Protein AF-A0A1G7KF41-F1 (afdb_monomer_lite)

pLDDT: mean 82.93, std 16.17, range [39.19, 95.81]

Foldseek 3Di:
DPPPPVPPDPDPQPDNQDLLNLLVLLLVLLVVPFDAADAADVVGGDDDGSSNLRSLVLSCVLVVHDPVVSCVSCVVVDPDHDDDPVRSVVSCVPPNDPVVSVVSSVVSVVVSND

Sequence (114 aa):
MYIFLLMGKRGFVRREASPKEVLEHCLRLAREVAPPTPKGKRGRPWRYSHALYLAILLYRAFFHLTYRETEASLQDLMEGPFPSHQSLARYALKHLDPKLLEALLERLSRELEA

Radius of gyration: 14.61 Å; chains: 1; bounding box: 45×26×32 Å

Structure (mmCIF, N/CA/C/O backbone):
data_AF-A0A1G7KF41-F1
#
_entry.id   AF-A0A1G7KF41-F1
#
loop_
_atom_site.group_PDB
_atom_site.id
_atom_site.type_symbol
_atom_site.label_atom_id
_atom_site.label_alt_id
_atom_site.label_comp_id
_atom_site.label_asym_id
_atom_site.label_entity_id
_atom_site.label_seq_id
_atom_site.pdbx_PDB_ins_code
_atom_site.Cartn_x
_atom_site.Cartn_y
_atom_site.Cartn_z
_atom_site.occupancy
_atom_site.B_iso_or_equiv
_atom_site.auth_seq_id
_atom_site.auth_comp_id
_atom_site.auth_asym_id
_atom_site.auth_atom_id
_atom_site.pdbx_PDB_model_num
ATOM 1 N N . MET A 1 1 ? -11.501 12.037 -11.787 1.00 40.41 1 MET A N 1
ATOM 2 C CA . MET A 1 1 ? -12.645 12.621 -11.059 1.00 40.41 1 MET A CA 1
ATOM 3 C C . MET A 1 1 ? -13.804 11.626 -11.095 1.00 40.41 1 MET A C 1
ATOM 5 O O . MET A 1 1 ? -14.650 11.777 -11.951 1.00 40.41 1 MET A O 1
ATOM 9 N N . TYR A 1 2 ? -13.779 10.579 -10.255 1.00 40.69 2 TYR A N 1
ATOM 10 C CA . TYR A 1 2 ? -14.916 9.649 -10.037 1.00 40.69 2 TYR A CA 1
ATOM 11 C C . TYR A 1 2 ? -14.836 8.835 -8.724 1.00 40.69 2 TYR A C 1
ATOM 13 O O . TYR A 1 2 ? -15.778 8.132 -8.401 1.00 40.69 2 TYR A O 1
ATOM 21 N N . ILE A 1 3 ? -13.777 8.968 -7.915 1.00 45.28 3 ILE A N 1
ATOM 22 C CA . ILE A 1 3 ? -13.675 8.264 -6.616 1.00 45.28 3 ILE A CA 1
ATOM 23 C C . ILE A 1 3 ? -14.443 9.001 -5.495 1.00 45.28 3 ILE A C 1
ATOM 25 O O . ILE A 1 3 ? -14.785 8.426 -4.468 1.00 45.28 3 ILE A O 1
ATOM 29 N N . PHE A 1 4 ? -14.778 10.279 -5.700 1.00 41.19 4 PHE A N 1
ATOM 30 C CA . PHE A 1 4 ? -15.323 11.153 -4.654 1.00 41.19 4 PHE A CA 1
ATOM 31 C C . PHE A 1 4 ? -16.773 10.857 -4.228 1.00 41.19 4 PHE A C 1
ATOM 33 O O . PHE A 1 4 ? -17.170 11.312 -3.161 1.00 41.19 4 PHE A O 1
ATOM 40 N N . LEU A 1 5 ? -17.572 10.123 -5.015 1.00 40.31 5 LEU A N 1
ATOM 41 C CA . LEU A 1 5 ? -19.018 9.999 -4.755 1.00 40.31 5 LEU A CA 1
ATOM 42 C C . LEU A 1 5 ? -19.464 8.711 -4.042 1.00 40.31 5 L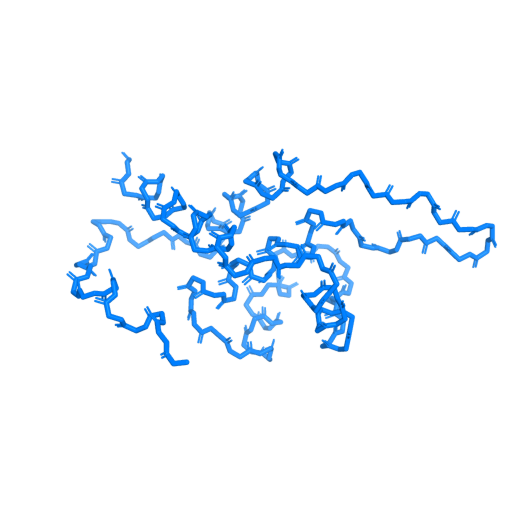EU A C 1
ATOM 44 O O . LEU A 1 5 ? -20.591 8.669 -3.560 1.00 40.31 5 LEU A O 1
ATOM 48 N N . LEU A 1 6 ? -18.605 7.692 -3.913 1.00 44.25 6 LEU A N 1
ATOM 49 C CA . LEU A 1 6 ? -18.939 6.450 -3.185 1.00 44.25 6 LEU A CA 1
ATOM 50 C C . LEU A 1 6 ? -18.483 6.442 -1.717 1.00 44.25 6 LEU A C 1
ATOM 52 O O . LEU A 1 6 ? -18.889 5.575 -0.943 1.00 44.25 6 LEU A O 1
ATOM 56 N N . MET A 1 7 ? -17.694 7.434 -1.301 1.00 47.38 7 MET A N 1
ATOM 57 C CA . MET A 1 7 ? -17.336 7.664 0.104 1.00 47.38 7 MET A CA 1
ATOM 58 C C . MET A 1 7 ? -18.189 8.780 0.722 1.00 47.38 7 MET A C 1
ATOM 60 O O . MET A 1 7 ? -17.717 9.601 1.505 1.00 47.38 7 MET A O 1
ATOM 64 N N . GLY A 1 8 ? -19.476 8.818 0.365 1.00 39.19 8 GLY A N 1
ATOM 65 C CA . GLY A 1 8 ? -20.459 9.641 1.055 1.00 39.19 8 GLY A CA 1
ATOM 66 C C . GLY A 1 8 ? -20.546 9.227 2.523 1.00 39.19 8 GLY A C 1
ATOM 67 O O . GLY A 1 8 ? -20.956 8.112 2.824 1.00 39.19 8 GLY A O 1
ATOM 68 N N . LYS A 1 9 ? -20.144 10.131 3.423 1.00 44.94 9 LYS A N 1
ATOM 69 C CA . LYS A 1 9 ? -20.401 10.083 4.873 1.00 44.94 9 LYS A CA 1
ATOM 70 C C . LYS A 1 9 ? -20.196 8.703 5.525 1.00 44.94 9 LYS A C 1
ATOM 72 O O . LYS A 1 9 ? -21.073 8.239 6.252 1.00 44.94 9 LYS A O 1
ATOM 77 N N . ARG A 1 10 ? -19.049 8.046 5.311 1.00 50.38 10 ARG A N 1
ATOM 78 C CA . ARG A 1 10 ? -18.676 6.919 6.181 1.00 50.38 10 ARG A CA 1
ATOM 79 C C . ARG A 1 10 ? -18.322 7.504 7.539 1.00 50.38 10 ARG A C 1
ATOM 81 O O . ARG A 1 10 ? -17.300 8.167 7.692 1.00 50.38 10 ARG A O 1
ATOM 88 N N . GLY A 1 11 ? -19.276 7.383 8.459 1.00 40.03 11 GLY A N 1
ATOM 89 C CA . GLY A 1 11 ? -19.122 7.787 9.843 1.00 40.03 11 GLY A CA 1
ATOM 90 C C . GLY A 1 11 ? -17.830 7.215 10.402 1.00 40.03 11 GLY A C 1
ATOM 91 O O . GLY A 1 11 ? -17.422 6.116 10.033 1.00 40.03 11 GLY A O 1
ATOM 92 N N . PHE A 1 12 ? -17.193 8.013 11.251 1.00 39.34 12 PHE A N 1
ATOM 93 C CA . PHE A 1 12 ? -16.077 7.626 12.096 1.00 39.34 12 PHE A CA 1
ATOM 94 C C . PHE A 1 12 ? -16.118 6.136 12.441 1.00 39.34 12 PHE A C 1
ATOM 96 O O . PHE A 1 12 ? -17.119 5.638 12.966 1.00 39.34 12 PHE A O 1
ATOM 103 N N . VAL A 1 13 ? -15.017 5.444 12.144 1.00 48.81 13 VAL A N 1
ATOM 104 C CA . VAL A 1 13 ? -14.735 4.110 12.668 1.00 48.81 13 VAL A CA 1
ATOM 105 C C . VAL A 1 13 ? -15.054 4.146 14.167 1.00 48.81 13 VAL A C 1
ATOM 107 O O . VAL A 1 13 ? -14.592 5.048 14.866 1.00 48.81 13 VAL A O 1
ATOM 110 N N . ARG A 1 14 ? -15.868 3.212 14.681 1.00 50.84 14 ARG A N 1
ATOM 111 C CA . ARG A 1 14 ? -16.238 3.165 16.118 1.00 50.84 14 ARG A CA 1
ATOM 112 C C . ARG A 1 14 ? -15.010 3.137 17.04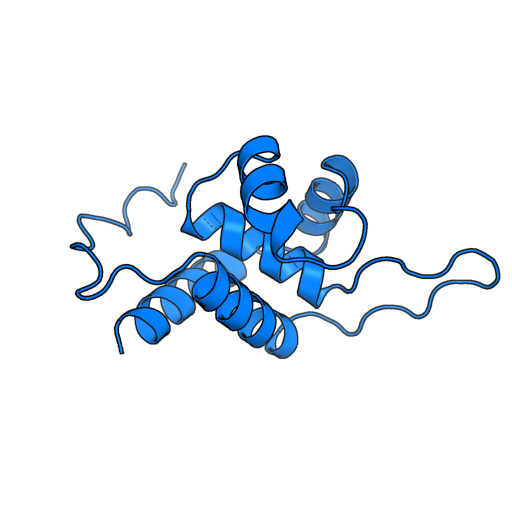8 1.00 50.84 14 ARG A C 1
ATOM 114 O O . ARG A 1 14 ? -15.134 3.462 18.226 1.00 50.84 14 ARG A O 1
ATOM 121 N N . ARG A 1 15 ? -13.847 2.769 16.501 1.00 54.38 15 ARG A N 1
ATOM 122 C CA . ARG A 1 15 ? -12.500 2.847 17.066 1.00 54.38 15 ARG A CA 1
ATOM 123 C C . ARG A 1 15 ? -11.564 3.359 15.968 1.00 54.38 15 ARG A C 1
ATOM 125 O O . ARG A 1 15 ? -11.475 2.716 14.934 1.00 54.38 15 ARG A O 1
ATOM 132 N N . GLU A 1 16 ? -10.884 4.488 16.149 1.00 65.75 16 GLU A N 1
ATOM 133 C CA . GLU A 1 16 ? -9.913 4.967 15.151 1.00 65.75 16 GLU A CA 1
ATOM 134 C C . GLU A 1 16 ? -8.798 3.921 14.979 1.00 65.75 16 GLU A C 1
ATOM 136 O O . GLU A 1 16 ? -8.024 3.675 15.904 1.00 65.75 16 GLU A O 1
ATOM 141 N N . ALA A 1 17 ? -8.759 3.254 13.820 1.00 76.81 17 ALA A N 1
ATOM 142 C CA . ALA A 1 17 ? -7.724 2.274 13.515 1.00 76.81 17 ALA A CA 1
ATOM 143 C C . ALA A 1 17 ? -6.364 2.976 13.466 1.00 76.81 17 ALA A C 1
ATOM 145 O O . ALA A 1 17 ? -6.197 3.989 12.779 1.00 76.81 17 ALA A O 1
ATOM 146 N N . SER A 1 18 ? -5.385 2.447 14.195 1.00 86.81 18 SER A N 1
ATOM 147 C CA . SER A 1 18 ? -4.058 3.049 14.232 1.00 86.81 18 SER A CA 1
ATOM 148 C C . SER A 1 18 ? -3.375 2.949 12.857 1.00 86.81 18 SER A C 1
ATOM 150 O O . SER A 1 18 ? -3.559 1.957 12.145 1.00 86.81 18 SER A O 1
ATOM 152 N N . PRO A 1 19 ? -2.521 3.921 12.480 1.00 89.00 19 PRO A N 1
ATOM 153 C CA . PRO A 1 19 ? -1.691 3.854 11.271 1.00 89.00 19 PRO A CA 1
ATOM 154 C C . PRO A 1 19 ? -0.983 2.506 11.076 1.00 89.00 19 PRO A C 1
ATOM 156 O O . PRO A 1 19 ? -0.912 1.976 9.968 1.00 89.00 19 PRO A O 1
ATOM 159 N N . LYS A 1 20 ? -0.504 1.918 12.176 1.00 90.88 20 LYS A N 1
ATOM 160 C CA . LYS A 1 20 ? 0.148 0.611 12.176 1.00 90.88 20 LYS A CA 1
ATOM 161 C C . LYS A 1 20 ? -0.813 -0.515 11.793 1.00 90.88 20 LYS A C 1
ATOM 163 O O . LYS A 1 20 ? -0.484 -1.294 10.904 1.00 90.88 20 LYS A O 1
ATOM 168 N N . GLU A 1 21 ? -1.990 -0.581 12.413 1.00 91.81 21 GLU A N 1
ATOM 169 C CA . GLU A 1 21 ? -3.010 -1.588 12.083 1.00 91.81 21 GLU A CA 1
ATOM 170 C C . GLU A 1 21 ? -3.420 -1.473 10.610 1.00 91.81 21 GLU A C 1
ATOM 172 O O . GLU A 1 21 ? -3.396 -2.460 9.874 1.00 91.81 21 GLU A O 1
ATOM 177 N N . VAL A 1 22 ? -3.694 -0.258 10.126 1.00 93.06 22 VAL A N 1
ATOM 178 C CA . VAL A 1 22 ? -4.059 -0.050 8.716 1.00 93.06 22 VAL A CA 1
ATOM 179 C C . VAL A 1 22 ? -2.940 -0.508 7.777 1.00 93.06 22 VAL A C 1
ATOM 181 O O . VAL A 1 22 ? -3.211 -1.165 6.771 1.00 93.06 22 VAL A O 1
ATOM 184 N N . LEU A 1 23 ? -1.676 -0.215 8.097 1.00 93.94 23 LEU A N 1
ATOM 185 C CA . LEU A 1 23 ? -0.536 -0.683 7.309 1.00 93.94 23 LEU A CA 1
ATOM 186 C C . LEU A 1 23 ? -0.441 -2.216 7.280 1.00 93.94 23 LEU A C 1
ATOM 188 O O . LEU A 1 23 ? -0.189 -2.788 6.217 1.00 93.94 23 LEU A O 1
ATOM 192 N N . GLU A 1 24 ? -0.654 -2.889 8.410 1.00 94.19 24 GLU A N 1
ATOM 193 C CA . GLU A 1 24 ? -0.635 -4.353 8.500 1.00 94.19 24 GLU A CA 1
ATOM 194 C C . GLU A 1 24 ? -1.733 -4.986 7.633 1.00 94.19 24 GLU A C 1
ATOM 196 O O . GLU A 1 24 ? -1.448 -5.900 6.848 1.00 94.19 24 GLU A O 1
ATOM 201 N N . HIS A 1 25 ? -2.958 -4.451 7.681 1.00 94.19 25 HIS A N 1
ATOM 202 C CA . HIS A 1 25 ? -4.046 -4.883 6.799 1.00 94.19 25 HIS A CA 1
ATOM 203 C C . HIS A 1 25 ? -3.720 -4.622 5.323 1.00 94.19 25 HIS A C 1
ATOM 205 O O . HIS A 1 25 ? -3.891 -5.514 4.488 1.00 94.19 25 HIS A O 1
ATOM 211 N N . CYS A 1 26 ? -3.175 -3.447 4.992 1.00 95.12 26 CYS A N 1
ATOM 212 C CA . CYS A 1 26 ? -2.729 -3.123 3.637 1.00 95.12 26 CYS A CA 1
ATOM 213 C C . CYS A 1 26 ? -1.676 -4.114 3.125 1.00 95.12 26 CYS A C 1
ATOM 215 O O . CYS A 1 26 ? -1.771 -4.584 1.992 1.00 95.12 26 CYS A O 1
ATOM 217 N N . LEU A 1 27 ? -0.682 -4.461 3.947 1.00 94.75 27 LEU A N 1
ATOM 218 C CA . LEU A 1 27 ? 0.352 -5.440 3.604 1.00 94.75 27 LEU A CA 1
ATOM 219 C C . LEU A 1 27 ? -0.235 -6.834 3.389 1.00 94.75 27 LEU A C 1
ATOM 221 O O . LEU A 1 27 ? 0.160 -7.519 2.444 1.00 94.75 27 LEU A O 1
ATOM 225 N N . ARG A 1 28 ? -1.170 -7.256 4.246 1.00 95.81 28 ARG A N 1
ATOM 226 C CA . ARG A 1 28 ? -1.851 -8.549 4.133 1.00 95.81 28 ARG A CA 1
ATOM 227 C C . ARG A 1 28 ? -2.643 -8.636 2.829 1.00 95.81 28 ARG A C 1
ATOM 229 O O . ARG A 1 28 ? -2.387 -9.537 2.035 1.00 95.81 28 ARG A O 1
ATOM 236 N N . LEU A 1 29 ? -3.509 -7.658 2.564 1.00 95.12 29 LEU A N 1
ATOM 237 C CA . LEU A 1 29 ? -4.300 -7.579 1.332 1.00 95.12 29 LEU A CA 1
ATOM 238 C C . LEU A 1 29 ? -3.410 -7.507 0.090 1.00 95.12 29 LEU A C 1
ATOM 240 O O . LEU A 1 29 ? -3.642 -8.211 -0.890 1.00 95.12 29 LEU A O 1
ATOM 244 N N . ALA A 1 30 ? -2.347 -6.705 0.135 1.00 94.56 30 ALA A N 1
ATOM 245 C CA . ALA A 1 30 ? -1.429 -6.581 -0.985 1.00 94.56 30 ALA A CA 1
ATOM 246 C C . ALA A 1 30 ? -0.688 -7.891 -1.287 1.00 94.56 30 ALA A C 1
ATOM 248 O O . ALA A 1 30 ? -0.436 -8.179 -2.451 1.00 94.56 30 ALA A O 1
ATOM 249 N N . ARG A 1 31 ? -0.350 -8.705 -0.278 1.00 93.75 31 ARG A N 1
ATOM 250 C CA . ARG A 1 31 ? 0.282 -10.021 -0.487 1.00 93.75 31 ARG A CA 1
ATOM 251 C C . ARG A 1 31 ? -0.641 -11.023 -1.181 1.00 93.75 31 ARG A C 1
ATOM 253 O O . ARG A 1 31 ? -0.131 -11.877 -1.894 1.00 93.75 31 ARG A O 1
ATOM 260 N N . GLU A 1 32 ? -1.955 -10.918 -0.988 1.00 93.69 32 GLU A N 1
ATOM 261 C CA . GLU A 1 32 ? -2.933 -11.804 -1.638 1.00 93.69 32 GLU A CA 1
ATOM 262 C C . GLU A 1 32 ? -3.026 -11.557 -3.149 1.00 93.69 32 GLU A C 1
ATOM 264 O O . GLU A 1 32 ? -3.233 -12.495 -3.914 1.00 93.69 32 GLU A O 1
ATOM 269 N N . VAL A 1 33 ? -2.878 -10.300 -3.577 1.00 91.38 33 VAL A N 1
ATOM 270 C CA . VAL A 1 33 ? -3.178 -9.887 -4.960 1.00 91.38 33 VAL A CA 1
ATOM 271 C C . VAL A 1 33 ? -1.952 -9.466 -5.766 1.00 91.38 33 VAL A C 1
ATOM 273 O O . VAL A 1 33 ? -2.000 -9.455 -6.996 1.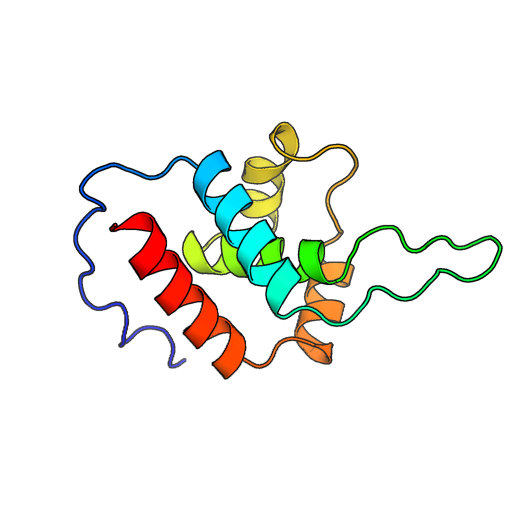00 91.38 33 VAL A O 1
ATOM 276 N N . ALA A 1 34 ? -0.858 -9.072 -5.109 1.00 89.44 34 ALA A N 1
ATOM 277 C CA . ALA A 1 34 ? 0.315 -8.586 -5.816 1.00 89.44 34 ALA A CA 1
ATOM 278 C C . ALA A 1 34 ? 0.994 -9.724 -6.592 1.00 89.44 34 ALA A C 1
ATOM 280 O O . ALA A 1 34 ? 1.148 -10.832 -6.072 1.00 89.44 34 ALA A O 1
ATOM 281 N N . PRO A 1 35 ? 1.480 -9.450 -7.816 1.00 86.31 35 PRO A N 1
ATOM 282 C CA . PRO A 1 35 ? 2.242 -10.434 -8.565 1.00 86.31 35 PRO A CA 1
ATOM 283 C C . PRO A 1 35 ? 3.527 -10.823 -7.813 1.00 86.31 35 PRO A C 1
ATOM 285 O O . PRO A 1 35 ? 4.063 -10.023 -7.031 1.00 86.31 35 PRO A O 1
ATOM 288 N N . PRO A 1 36 ? 4.075 -12.025 -8.073 1.00 84.75 36 PRO A N 1
ATOM 289 C CA . PRO A 1 36 ? 5.321 -12.457 -7.456 1.00 84.75 36 PRO A CA 1
ATOM 290 C C . PRO A 1 36 ? 6.434 -11.449 -7.753 1.00 84.75 36 PRO A C 1
ATOM 292 O O . PRO A 1 36 ? 6.603 -10.989 -8.883 1.00 84.75 36 PRO A O 1
ATOM 295 N N . THR A 1 37 ? 7.200 -11.089 -6.722 1.00 84.06 37 THR A N 1
ATOM 296 C CA . THR A 1 37 ? 8.281 -10.108 -6.873 1.00 84.06 37 THR A CA 1
ATOM 297 C C . THR A 1 37 ? 9.411 -10.716 -7.711 1.00 84.06 37 THR A C 1
ATOM 299 O O . THR A 1 37 ? 9.910 -11.787 -7.353 1.00 84.06 37 THR A O 1
ATOM 302 N N . PRO A 1 38 ? 9.846 -10.061 -8.804 1.00 80.69 38 PRO A N 1
ATOM 303 C CA . PRO A 1 38 ? 10.944 -10.552 -9.619 1.00 80.69 38 PRO A CA 1
ATOM 304 C C . PRO A 1 38 ? 12.216 -10.715 -8.789 1.00 80.69 38 PRO A C 1
ATOM 306 O O . PRO A 1 38 ? 12.583 -9.835 -8.007 1.00 80.69 38 PRO A O 1
ATOM 309 N N . LYS A 1 39 ? 12.945 -11.814 -9.005 1.00 76.25 39 LYS A N 1
ATOM 310 C CA . LYS A 1 39 ? 14.311 -11.927 -8.488 1.00 76.25 39 LYS A CA 1
ATOM 311 C C . LYS A 1 39 ? 15.174 -10.897 -9.221 1.00 76.25 39 LYS A C 1
ATOM 313 O O . LYS A 1 39 ? 15.184 -10.849 -10.452 1.00 76.25 39 LYS A O 1
ATOM 318 N N . GLY A 1 40 ? 15.856 -10.037 -8.465 1.00 74.00 40 GLY A N 1
ATOM 319 C CA . GLY A 1 40 ? 16.764 -9.036 -9.030 1.00 74.00 40 GLY A CA 1
ATOM 320 C C . GLY A 1 40 ? 17.851 -9.679 -9.898 1.00 74.00 40 GLY A C 1
ATOM 321 O O . GLY A 1 40 ? 18.178 -10.856 -9.741 1.00 74.00 40 GLY A O 1
ATOM 322 N N . LYS A 1 41 ? 18.431 -8.905 -10.819 1.00 77.25 41 LYS A N 1
ATOM 323 C CA . LYS A 1 41 ? 19.596 -9.363 -11.593 1.00 77.25 41 LYS A CA 1
ATOM 324 C C . LYS A 1 41 ? 20.842 -9.333 -10.701 1.00 77.25 41 LYS A C 1
ATOM 326 O O . LYS A 1 41 ? 20.904 -8.556 -9.747 1.00 77.25 41 LYS A O 1
ATOM 331 N N . ARG A 1 42 ? 21.854 -10.151 -11.012 1.00 72.81 42 ARG A N 1
ATOM 332 C CA . ARG A 1 42 ? 23.144 -10.149 -10.295 1.00 72.81 42 ARG A CA 1
ATOM 333 C C . ARG A 1 42 ? 23.699 -8.716 -10.228 1.00 72.81 42 ARG A C 1
ATOM 335 O O . ARG A 1 42 ? 23.762 -8.041 -11.249 1.00 72.81 42 ARG A O 1
ATOM 342 N N . GLY A 1 43 ? 24.034 -8.244 -9.024 1.00 77.19 43 GLY A N 1
ATOM 343 C CA . GLY A 1 43 ? 24.515 -6.875 -8.773 1.00 77.19 43 GLY A CA 1
ATOM 344 C C . GLY A 1 43 ? 23.432 -5.788 -8.669 1.00 77.19 43 GLY A C 1
ATOM 345 O O . GLY A 1 43 ? 23.745 -4.658 -8.316 1.00 77.19 43 GLY A O 1
ATOM 346 N N . ARG A 1 44 ? 22.156 -6.107 -8.924 1.00 73.62 44 ARG A N 1
ATOM 347 C CA . ARG A 1 44 ? 21.022 -5.185 -8.754 1.00 73.62 44 ARG A CA 1
ATOM 348 C C . ARG A 1 44 ? 19.847 -5.910 -8.086 1.00 73.62 44 ARG A C 1
ATOM 350 O O . ARG A 1 44 ? 18.890 -6.289 -8.774 1.00 73.62 44 ARG A O 1
ATOM 357 N N . PRO A 1 45 ? 19.927 -6.146 -6.761 1.00 73.44 45 PRO A N 1
ATOM 358 C CA . PRO A 1 45 ? 18.851 -6.794 -6.030 1.00 73.44 45 PRO A CA 1
ATOM 359 C C . PRO A 1 45 ? 17.574 -5.955 -6.107 1.00 73.44 45 PRO A C 1
ATOM 361 O O . PRO A 1 45 ? 17.606 -4.722 -6.156 1.00 73.44 45 PRO A O 1
ATOM 364 N N . TRP A 1 46 ? 16.438 -6.642 -6.142 1.00 78.38 46 TRP A N 1
ATOM 365 C CA . TRP A 1 46 ? 15.141 -5.988 -6.119 1.00 78.38 46 TRP A CA 1
ATOM 366 C C . TRP A 1 46 ? 14.876 -5.488 -4.696 1.00 78.38 46 TRP A C 1
ATOM 368 O O . TRP A 1 46 ? 14.809 -6.288 -3.770 1.00 78.38 46 TRP A O 1
ATOM 378 N N . ARG A 1 47 ? 14.799 -4.166 -4.510 1.00 84.06 47 ARG A N 1
ATOM 379 C CA . ARG A 1 47 ? 14.798 -3.558 -3.168 1.00 84.06 47 ARG A CA 1
ATOM 380 C C . ARG A 1 47 ? 13.456 -3.662 -2.441 1.00 84.06 47 ARG A C 1
ATOM 382 O O . ARG A 1 47 ? 13.443 -3.784 -1.225 1.00 84.06 47 ARG A O 1
ATOM 389 N N . TYR A 1 48 ? 12.348 -3.608 -3.177 1.00 89.12 48 TYR A N 1
ATOM 390 C CA . TYR A 1 48 ? 10.998 -3.546 -2.614 1.00 89.12 48 TYR A CA 1
ATOM 391 C C . TYR A 1 48 ? 10.074 -4.527 -3.321 1.00 89.12 48 TYR A C 1
ATOM 393 O O . TYR A 1 48 ? 10.050 -4.580 -4.552 1.00 89.12 48 TYR A O 1
ATOM 401 N N . SER A 1 49 ? 9.293 -5.287 -2.559 1.00 90.25 49 SER A N 1
ATOM 402 C CA . SER A 1 49 ? 8.329 -6.225 -3.130 1.00 90.25 49 SER A CA 1
ATOM 403 C C . SER A 1 49 ? 7.161 -5.506 -3.808 1.00 90.25 49 SER A C 1
ATOM 405 O O . SER A 1 49 ? 6.812 -4.375 -3.465 1.00 90.25 49 SER A O 1
ATOM 407 N N . HIS A 1 50 ? 6.519 -6.177 -4.765 1.00 91.81 50 HIS A N 1
ATOM 408 C CA . HIS A 1 50 ? 5.278 -5.676 -5.367 1.00 91.81 50 HIS A CA 1
ATOM 409 C C . HIS A 1 50 ? 4.170 -5.486 -4.323 1.00 91.81 50 HIS A C 1
ATOM 411 O O . HIS A 1 50 ? 3.459 -4.483 -4.361 1.00 91.81 50 HIS A O 1
ATOM 417 N N . ALA A 1 51 ? 4.094 -6.391 -3.343 1.00 93.25 51 ALA A N 1
ATOM 418 C CA . ALA A 1 51 ? 3.177 -6.267 -2.216 1.00 93.25 51 ALA A CA 1
ATOM 419 C C . ALA A 1 51 ? 3.436 -4.991 -1.400 1.00 93.25 51 ALA A C 1
ATOM 421 O O . ALA A 1 51 ? 2.491 -4.292 -1.058 1.00 93.25 51 ALA A O 1
ATOM 422 N N . LEU A 1 52 ? 4.700 -4.635 -1.141 1.00 93.12 52 LEU A N 1
ATOM 423 C CA . LEU A 1 52 ? 5.015 -3.409 -0.408 1.00 93.12 52 LEU A CA 1
ATOM 424 C C . LEU A 1 52 ? 4.586 -2.159 -1.183 1.00 93.12 52 LEU A C 1
ATOM 426 O O . LEU A 1 52 ? 3.963 -1.265 -0.618 1.00 93.12 52 LEU A O 1
ATOM 430 N N . TYR A 1 53 ? 4.886 -2.105 -2.483 1.00 93.75 53 TYR A N 1
ATOM 431 C CA . TYR A 1 53 ? 4.469 -0.976 -3.311 1.00 93.75 53 TYR A CA 1
ATOM 432 C C . TYR A 1 53 ? 2.951 -0.803 -3.333 1.00 93.75 53 TYR A C 1
ATOM 434 O O . TYR A 1 53 ? 2.460 0.317 -3.202 1.00 93.75 53 TYR A O 1
ATOM 442 N N . LEU A 1 54 ? 2.212 -1.903 -3.482 1.00 94.50 54 LEU A N 1
ATOM 443 C CA . LEU A 1 54 ? 0.756 -1.868 -3.474 1.00 94.50 54 LEU A CA 1
ATOM 444 C C . LEU A 1 54 ? 0.206 -1.459 -2.101 1.00 94.50 54 LEU A C 1
ATOM 446 O O . LEU A 1 54 ? -0.685 -0.619 -2.045 1.00 94.50 54 LEU A O 1
ATOM 450 N N . ALA A 1 55 ? 0.771 -1.978 -1.009 1.00 95.31 55 ALA A N 1
ATOM 451 C CA . ALA A 1 55 ? 0.362 -1.621 0.347 1.00 95.31 55 ALA A CA 1
ATOM 452 C C . ALA A 1 55 ? 0.549 -0.124 0.635 1.00 95.31 55 ALA A C 1
ATOM 454 O O . ALA A 1 55 ? -0.353 0.503 1.178 1.00 95.31 55 ALA A O 1
ATOM 455 N N . ILE A 1 56 ? 1.671 0.472 0.212 1.00 95.06 56 ILE A N 1
ATOM 456 C CA . ILE A 1 56 ? 1.923 1.914 0.371 1.00 95.06 56 ILE A CA 1
ATOM 457 C C . ILE A 1 56 ? 0.907 2.742 -0.423 1.00 95.06 56 ILE A C 1
ATOM 459 O O . ILE A 1 56 ? 0.406 3.750 0.072 1.00 95.06 56 ILE A O 1
ATOM 463 N N . LEU A 1 57 ? 0.593 2.334 -1.656 1.00 94.38 57 LEU A N 1
ATOM 464 C CA . LEU A 1 57 ? -0.391 3.034 -2.486 1.00 94.38 57 LEU A CA 1
ATOM 465 C C . LEU A 1 57 ? -1.806 2.922 -1.910 1.00 94.38 57 LEU A C 1
ATOM 467 O O . LEU A 1 57 ? -2.540 3.908 -1.930 1.00 94.38 57 LEU A O 1
ATOM 471 N N . LEU A 1 58 ? -2.162 1.758 -1.363 1.00 94.50 58 LEU A N 1
ATOM 472 C CA . LEU A 1 58 ? -3.438 1.529 -0.694 1.00 94.50 58 LEU A CA 1
ATOM 473 C C . LEU A 1 58 ? -3.552 2.361 0.589 1.00 94.50 58 LEU A C 1
ATOM 475 O O . LEU A 1 58 ? -4.532 3.078 0.758 1.00 94.50 58 LEU A O 1
ATOM 479 N N . TYR A 1 59 ? -2.518 2.344 1.434 1.00 94.31 59 TYR A N 1
ATOM 480 C CA . TYR A 1 59 ? -2.426 3.152 2.6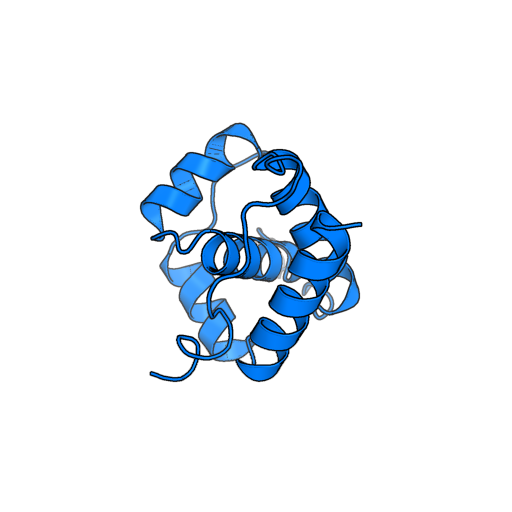52 1.00 94.31 59 TYR A CA 1
ATOM 481 C C . TYR A 1 59 ? -2.575 4.647 2.348 1.00 94.31 59 TYR A C 1
ATOM 483 O O . TYR A 1 59 ? -3.392 5.345 2.947 1.00 94.31 59 TYR A O 1
ATOM 491 N N . ARG A 1 60 ? -1.826 5.132 1.350 1.00 94.19 60 ARG A N 1
ATOM 492 C CA . ARG A 1 60 ? -1.902 6.516 0.883 1.00 94.19 60 ARG A CA 1
ATOM 493 C C . ARG A 1 60 ? -3.306 6.881 0.404 1.00 94.19 60 ARG A C 1
ATOM 495 O O . ARG A 1 60 ? -3.769 7.982 0.683 1.00 94.19 60 ARG A O 1
ATOM 502 N N . ALA A 1 61 ? -3.954 5.990 -0.344 1.00 92.12 61 ALA A N 1
ATOM 503 C CA . ALA A 1 61 ? -5.299 6.219 -0.854 1.00 92.12 61 ALA A CA 1
ATOM 504 C C . ALA A 1 61 ? -6.347 6.221 0.269 1.00 92.12 61 ALA A C 1
ATOM 506 O O . ALA A 1 61 ? -7.241 7.059 0.236 1.00 92.12 61 ALA A O 1
ATOM 507 N N . PHE A 1 62 ? -6.198 5.345 1.267 1.00 92.31 62 PHE A N 1
ATOM 508 C CA . PHE A 1 62 ? -7.091 5.240 2.420 1.00 92.31 62 PHE A CA 1
ATOM 509 C C . PHE A 1 62 ? -7.067 6.499 3.296 1.00 92.31 62 PHE A C 1
ATOM 511 O O . PHE A 1 62 ? -8.116 7.039 3.624 1.00 92.31 62 PHE A O 1
ATOM 518 N N . PHE A 1 63 ? -5.876 7.007 3.621 1.00 89.38 63 PHE A N 1
ATOM 519 C CA . PHE A 1 63 ? -5.717 8.228 4.422 1.00 89.38 63 PHE A CA 1
ATOM 520 C C . PHE A 1 63 ? -5.726 9.524 3.592 1.00 89.38 63 PHE A C 1
ATOM 522 O O . PHE A 1 63 ? -5.557 10.607 4.144 1.00 89.38 63 PHE A O 1
ATOM 529 N N . HIS A 1 64 ? -5.897 9.433 2.269 1.00 90.12 64 HIS A N 1
ATOM 530 C CA . HIS A 1 64 ? -5.848 10.568 1.338 1.00 90.12 64 HIS A CA 1
ATOM 531 C C . HIS A 1 64 ? -4.562 11.414 1.428 1.00 90.12 64 HIS A C 1
ATOM 533 O O . HIS A 1 64 ? -4.586 12.630 1.247 1.00 90.12 64 HIS A O 1
ATOM 539 N N . LEU A 1 65 ? -3.422 10.764 1.663 1.00 91.62 65 LEU A N 1
ATOM 540 C CA . LEU A 1 65 ? -2.149 11.442 1.899 1.00 91.62 65 LEU A CA 1
ATOM 541 C C . LEU A 1 65 ? -1.436 11.840 0.598 1.00 91.62 65 LEU A C 1
ATOM 543 O O . LEU A 1 65 ? -1.506 11.187 -0.454 1.00 91.62 65 LEU A O 1
ATOM 547 N N . THR A 1 66 ? -0.636 12.896 0.677 1.00 92.81 66 THR A N 1
ATOM 548 C CA . THR A 1 66 ? 0.424 13.179 -0.291 1.00 92.81 66 THR A CA 1
ATOM 549 C C . THR A 1 66 ? 1.590 12.201 -0.116 1.00 92.81 66 THR A C 1
ATOM 551 O O . THR A 1 66 ? 1.679 11.457 0.860 1.00 92.81 66 THR A O 1
ATOM 554 N N . TYR A 1 67 ? 2.530 12.191 -1.069 1.00 91.88 67 TYR A N 1
ATOM 555 C CA . TYR A 1 67 ? 3.735 11.362 -0.948 1.00 91.88 67 TYR A CA 1
ATOM 556 C C . TYR A 1 67 ? 4.536 11.680 0.325 1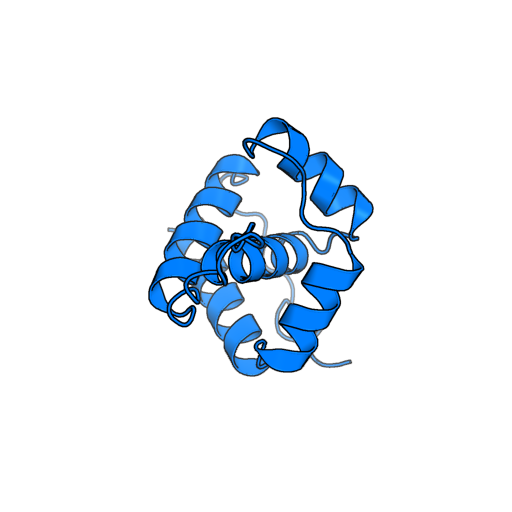.00 91.88 67 TYR A C 1
ATOM 558 O O . TYR A 1 67 ? 4.934 10.752 1.018 1.00 91.88 67 TYR A O 1
ATOM 566 N N . ARG A 1 68 ? 4.738 12.968 0.646 1.00 92.75 68 ARG A N 1
ATOM 567 C CA . ARG A 1 68 ? 5.546 13.372 1.807 1.00 92.75 68 ARG A CA 1
ATOM 568 C C . ARG A 1 68 ? 4.885 12.999 3.129 1.00 92.75 68 ARG A C 1
ATOM 570 O O . ARG A 1 68 ? 5.569 12.543 4.032 1.00 92.75 68 ARG A O 1
ATOM 577 N N . GLU A 1 69 ? 3.568 13.149 3.221 1.00 93.00 69 GLU A N 1
ATOM 578 C CA . GLU A 1 69 ? 2.816 12.726 4.407 1.00 93.00 69 GLU A CA 1
ATOM 579 C C . GLU A 1 69 ? 2.816 11.203 4.555 1.00 93.00 69 GLU A C 1
ATOM 581 O O . GLU A 1 69 ? 2.953 10.695 5.660 1.00 93.00 69 GLU A O 1
ATOM 586 N N . THR A 1 70 ? 2.722 10.468 3.441 1.00 93.38 70 THR A N 1
ATOM 587 C CA . THR A 1 70 ? 2.826 9.001 3.458 1.00 93.38 70 THR A CA 1
ATOM 588 C C . THR A 1 70 ? 4.204 8.558 3.948 1.00 93.38 70 THR A C 1
ATOM 590 O O . THR A 1 70 ? 4.295 7.672 4.789 1.00 93.38 70 THR A O 1
ATOM 593 N N . GLU A 1 71 ? 5.270 9.174 3.431 1.00 93.50 71 GLU A N 1
ATOM 594 C CA . GLU A 1 71 ? 6.646 8.898 3.849 1.00 93.50 71 GLU A CA 1
ATOM 595 C C . GLU A 1 71 ? 6.824 9.178 5.344 1.00 93.50 71 GLU A C 1
ATOM 597 O O . GLU A 1 71 ? 7.224 8.275 6.068 1.00 93.50 71 GLU A O 1
ATOM 602 N N . ALA A 1 72 ? 6.427 10.360 5.824 1.00 92.81 72 ALA A N 1
ATOM 603 C CA . ALA A 1 72 ? 6.505 10.711 7.243 1.00 92.81 72 ALA A CA 1
ATOM 604 C C . ALA A 1 72 ? 5.690 9.758 8.134 1.00 92.81 72 ALA A C 1
ATOM 606 O O . ALA A 1 72 ? 6.160 9.337 9.184 1.00 92.81 72 ALA A O 1
ATOM 607 N N . SER A 1 73 ? 4.487 9.372 7.698 1.00 90.19 73 SER A N 1
ATOM 608 C CA . SER A 1 73 ? 3.612 8.473 8.456 1.00 90.19 73 SER A CA 1
ATOM 609 C C . SER A 1 73 ? 4.141 7.041 8.548 1.00 90.19 73 SER A C 1
ATOM 611 O O . SER A 1 73 ? 3.772 6.327 9.478 1.00 90.19 73 SER A O 1
ATOM 613 N N . LEU A 1 74 ? 4.929 6.593 7.568 1.00 90.88 74 LEU A N 1
ATOM 614 C CA . LEU A 1 74 ? 5.415 5.214 7.479 1.00 90.88 74 LEU A CA 1
ATOM 615 C C . LEU A 1 74 ? 6.895 5.072 7.844 1.00 90.88 74 LEU A C 1
ATOM 617 O O . LEU A 1 74 ? 7.356 3.946 8.021 1.00 90.88 74 LEU A O 1
ATOM 621 N N . GLN A 1 75 ? 7.631 6.179 7.967 1.00 88.06 75 GLN A N 1
ATOM 622 C CA . GLN A 1 75 ? 9.067 6.184 8.238 1.00 88.06 75 GLN A CA 1
ATOM 623 C C . GLN A 1 75 ? 9.423 5.429 9.526 1.00 88.06 75 GLN A C 1
ATOM 625 O O . GLN A 1 75 ? 10.390 4.675 9.523 1.00 88.06 75 GLN A O 1
ATOM 630 N N . ASP A 1 76 ? 8.612 5.567 10.577 1.00 87.31 76 ASP A N 1
ATOM 631 C CA . ASP A 1 76 ? 8.826 4.882 11.861 1.00 87.31 76 ASP A CA 1
ATOM 632 C C . ASP A 1 76 ? 8.252 3.453 11.896 1.00 87.31 76 ASP A C 1
ATOM 634 O O . ASP A 1 76 ? 8.536 2.680 12.810 1.00 87.31 76 ASP A O 1
ATOM 638 N N . LEU A 1 77 ? 7.426 3.086 10.910 1.00 86.31 77 LEU A N 1
ATOM 639 C CA . LEU A 1 77 ? 6.748 1.786 10.839 1.00 86.31 77 LEU A CA 1
ATOM 640 C C . LEU A 1 77 ? 7.456 0.787 9.917 1.00 86.31 77 LEU A C 1
ATOM 642 O O . LEU A 1 77 ? 7.133 -0.401 9.931 1.00 86.31 77 LEU A O 1
ATOM 646 N N . MET A 1 78 ? 8.386 1.254 9.087 1.00 85.50 78 MET A N 1
ATOM 647 C CA . MET A 1 78 ? 9.076 0.440 8.096 1.00 85.50 78 MET A CA 1
ATOM 648 C C . MET A 1 78 ? 10.574 0.369 8.374 1.00 85.50 78 MET A C 1
ATOM 650 O O . MET A 1 78 ? 11.232 1.377 8.612 1.00 85.50 78 MET A O 1
ATOM 654 N N . GLU A 1 79 ? 11.142 -0.828 8.249 1.00 80.69 79 GLU A N 1
ATOM 655 C CA . GLU A 1 79 ? 12.590 -0.996 8.281 1.00 80.69 79 GLU A CA 1
ATOM 656 C C . GLU A 1 79 ? 13.205 -0.641 6.922 1.00 80.69 79 GLU A C 1
ATOM 658 O O . GLU A 1 79 ? 12.882 -1.221 5.879 1.00 80.69 79 GLU A O 1
ATOM 663 N N . GLY A 1 80 ? 14.140 0.306 6.944 1.00 82.56 80 GLY A N 1
ATOM 664 C CA . GLY A 1 80 ? 14.891 0.726 5.771 1.00 82.56 80 GLY A CA 1
ATOM 665 C C . GLY A 1 80 ? 14.291 1.929 5.037 1.00 82.56 80 GLY A C 1
ATOM 666 O O . GLY A 1 80 ? 13.328 2.550 5.472 1.00 82.56 80 GLY A O 1
ATOM 667 N N . PRO A 1 81 ? 14.906 2.321 3.915 1.00 86.44 81 PRO A N 1
ATOM 668 C CA . PRO A 1 81 ? 14.553 3.561 3.243 1.00 86.44 81 PRO A CA 1
ATOM 669 C C . PRO A 1 81 ? 13.203 3.451 2.550 1.00 86.44 81 PRO A C 1
ATOM 671 O O . PRO A 1 81 ? 12.908 2.441 1.905 1.00 86.44 81 PRO A O 1
ATOM 674 N N . PHE A 1 82 ? 12.433 4.531 2.600 1.00 89.44 82 PHE A N 1
ATOM 675 C CA . PHE A 1 82 ? 11.146 4.620 1.933 1.00 89.44 82 PHE A CA 1
ATOM 676 C C . PHE A 1 82 ? 11.297 4.580 0.397 1.00 89.44 82 PHE A C 1
ATOM 678 O O . PHE A 1 82 ? 12.264 5.132 -0.149 1.00 89.44 82 PHE A O 1
ATOM 685 N N . PRO A 1 83 ? 10.387 3.919 -0.347 1.00 91.38 83 PRO A N 1
ATOM 686 C CA . PRO A 1 83 ? 10.458 3.915 -1.801 1.00 91.38 83 PRO A CA 1
ATOM 687 C C . PRO A 1 83 ? 10.252 5.317 -2.374 1.00 91.38 83 PRO A C 1
ATOM 689 O O . PRO A 1 83 ? 9.289 6.005 -2.047 1.00 91.38 83 PRO A O 1
ATOM 692 N N . SER A 1 84 ? 11.121 5.722 -3.300 1.00 92.00 84 SER A N 1
ATOM 693 C CA . SER A 1 84 ? 11.049 7.060 -3.885 1.00 92.00 84 SER A CA 1
ATOM 694 C C . SER A 1 84 ? 9.737 7.294 -4.635 1.00 92.00 84 SER A C 1
ATOM 696 O O . SER A 1 84 ? 9.180 6.374 -5.248 1.00 92.00 84 SER A O 1
ATOM 698 N N . HIS A 1 85 ? 9.304 8.555 -4.686 1.00 90.69 85 HIS A N 1
ATOM 699 C CA . HIS A 1 85 ? 8.103 8.979 -5.410 1.00 90.69 85 HIS A CA 1
ATOM 700 C C . HIS A 1 85 ? 8.038 8.433 -6.846 1.00 90.69 85 HIS A C 1
ATOM 702 O O . HIS A 1 85 ? 7.020 7.889 -7.271 1.00 90.69 85 HIS A O 1
ATOM 708 N N . GLN A 1 86 ? 9.152 8.509 -7.584 1.00 92.69 86 GLN A N 1
ATOM 709 C CA . GLN A 1 86 ? 9.229 8.015 -8.962 1.00 92.69 86 GLN A CA 1
ATOM 710 C C . GLN A 1 86 ? 9.040 6.496 -9.057 1.00 92.69 86 GLN A C 1
ATOM 712 O O . GLN A 1 86 ? 8.469 6.005 -10.030 1.00 92.69 86 GLN A O 1
ATOM 717 N N . SER A 1 87 ? 9.531 5.740 -8.071 1.00 91.00 87 SER A N 1
ATOM 718 C CA . SER A 1 87 ? 9.377 4.284 -8.055 1.00 91.00 87 SER A CA 1
ATOM 719 C C . SER A 1 87 ? 7.922 3.875 -7.812 1.00 91.00 87 SER A C 1
ATOM 721 O O . SER A 1 87 ? 7.406 3.031 -8.543 1.00 91.00 87 SER A O 1
ATOM 723 N N . LEU A 1 88 ? 7.241 4.549 -6.879 1.00 91.81 88 LEU A N 1
ATOM 724 C CA . LEU A 1 88 ? 5.814 4.365 -6.605 1.00 91.81 88 LEU A CA 1
ATOM 725 C C . LEU A 1 88 ? 4.954 4.748 -7.811 1.00 91.81 88 LEU A C 1
ATOM 727 O O . LEU A 1 88 ? 4.096 3.970 -8.216 1.00 91.81 88 LEU A O 1
ATOM 731 N N . ALA A 1 89 ? 5.220 5.902 -8.429 1.00 91.25 89 ALA A N 1
ATOM 732 C CA . ALA A 1 89 ? 4.494 6.354 -9.614 1.00 91.25 89 ALA A CA 1
ATOM 733 C C . ALA A 1 89 ? 4.662 5.381 -10.791 1.00 91.25 89 ALA A C 1
ATOM 735 O O . ALA A 1 89 ? 3.686 5.007 -11.439 1.00 91.25 89 ALA A O 1
ATOM 736 N N . ARG A 1 90 ? 5.891 4.906 -11.037 1.00 92.31 90 ARG A N 1
ATOM 737 C CA . ARG A 1 90 ? 6.160 3.915 -12.089 1.00 92.31 90 ARG A CA 1
ATOM 738 C C . ARG A 1 90 ? 5.461 2.585 -11.817 1.00 92.31 90 ARG A C 1
ATOM 740 O O . ARG A 1 90 ? 4.977 1.964 -12.759 1.00 92.31 90 ARG A O 1
ATOM 747 N N . TYR A 1 91 ? 5.423 2.140 -10.561 1.00 91.00 91 TYR A N 1
ATOM 748 C CA . TYR A 1 91 ? 4.696 0.929 -10.195 1.00 91.00 91 TYR A CA 1
ATOM 749 C C . TYR A 1 91 ? 3.191 1.100 -10.415 1.00 91.00 91 TYR A C 1
ATOM 751 O O . TYR A 1 91 ? 2.588 0.259 -11.078 1.00 91.00 91 TYR A O 1
ATOM 759 N N . ALA A 1 92 ? 2.614 2.211 -9.946 1.00 90.44 92 ALA A N 1
ATOM 760 C CA . ALA A 1 92 ? 1.197 2.512 -10.111 1.00 90.44 92 ALA A C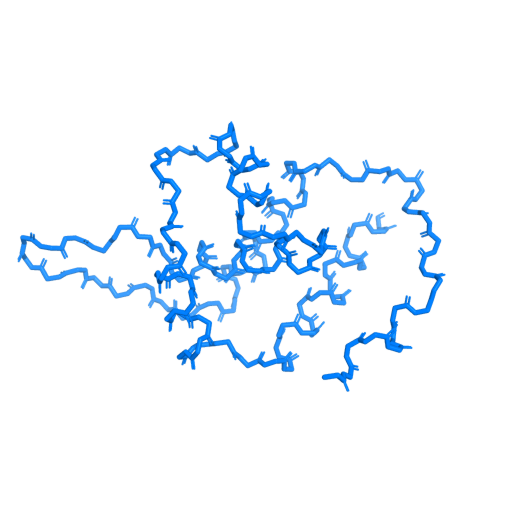A 1
ATOM 761 C C . ALA A 1 92 ? 0.784 2.501 -11.591 1.00 90.44 92 ALA A C 1
ATOM 763 O O . ALA A 1 92 ? -0.127 1.778 -11.969 1.00 90.44 92 ALA A O 1
ATOM 764 N N . LEU A 1 93 ? 1.524 3.203 -12.453 1.00 90.56 93 LEU A N 1
ATOM 765 C CA . LEU A 1 93 ? 1.230 3.258 -13.891 1.00 90.56 93 LEU A CA 1
ATOM 766 C C . LEU A 1 93 ? 1.274 1.893 -14.590 1.00 90.56 93 LEU A C 1
ATOM 768 O O . LEU A 1 93 ? 0.602 1.702 -15.597 1.00 90.56 93 LEU A O 1
ATOM 772 N N . LYS A 1 94 ? 2.100 0.963 -14.101 1.00 88.88 94 LYS A N 1
ATOM 773 C CA . LYS A 1 94 ? 2.332 -0.326 -14.761 1.00 88.88 94 LYS A CA 1
ATOM 774 C C . LYS A 1 94 ? 1.472 -1.461 -14.201 1.00 88.88 94 LYS A C 1
ATOM 776 O O . LYS A 1 94 ? 1.205 -2.418 -14.921 1.00 88.88 94 LYS A O 1
ATOM 781 N N . HIS A 1 95 ? 1.106 -1.395 -12.923 1.00 85.62 95 HIS A N 1
ATOM 782 C CA . HIS A 1 95 ? 0.538 -2.530 -12.192 1.00 85.62 95 HIS A CA 1
ATOM 783 C C . HIS A 1 95 ? -0.757 -2.214 -11.442 1.00 85.62 95 HIS A C 1
ATOM 785 O O . HIS A 1 95 ? -1.396 -3.145 -10.958 1.00 85.62 95 HIS A O 1
ATOM 791 N N . LEU A 1 96 ? -1.138 -0.942 -11.310 1.00 86.56 96 LEU A N 1
ATOM 792 C CA . LEU A 1 96 ? -2.327 -0.563 -10.558 1.00 86.56 96 LEU A CA 1
ATOM 793 C C . LEU A 1 96 ? -3.506 -0.346 -11.505 1.00 86.56 96 LEU A C 1
ATOM 795 O O . LEU A 1 96 ? -3.576 0.659 -12.209 1.00 86.56 96 LEU A O 1
ATOM 799 N N . ASP A 1 97 ? -4.446 -1.286 -11.483 1.00 88.00 97 ASP A N 1
ATOM 800 C CA . ASP A 1 97 ? -5.779 -1.080 -12.043 1.00 88.00 97 ASP A CA 1
ATOM 801 C C . ASP A 1 97 ? -6.612 -0.247 -11.046 1.00 88.00 97 ASP A C 1
ATOM 803 O O . ASP A 1 97 ? -6.745 -0.657 -9.886 1.00 88.00 97 ASP A O 1
ATOM 807 N N . PRO A 1 98 ? -7.181 0.906 -11.451 1.00 86.88 98 PRO A N 1
ATOM 808 C CA . PRO A 1 98 ? -8.071 1.694 -10.602 1.00 86.88 98 PRO A CA 1
ATOM 809 C C . PRO A 1 98 ? -9.206 0.878 -9.968 1.00 86.88 98 PRO A C 1
ATOM 811 O O . PRO A 1 98 ? -9.501 1.077 -8.793 1.00 86.88 98 PRO A O 1
ATOM 814 N N . LYS A 1 99 ? -9.788 -0.087 -10.696 1.00 89.69 99 LYS A N 1
ATOM 815 C CA . LYS A 1 99 ? -10.878 -0.929 -10.169 1.00 89.69 99 LYS A CA 1
ATOM 816 C C . LYS A 1 99 ? -10.403 -1.867 -9.066 1.00 89.69 99 LYS A C 1
ATOM 818 O O . LYS A 1 99 ? -11.112 -2.089 -8.088 1.00 89.69 99 LYS A O 1
ATOM 823 N N . LEU A 1 100 ? -9.192 -2.408 -9.211 1.00 89.38 100 LEU A N 1
ATOM 824 C CA . LEU A 1 100 ? -8.577 -3.234 -8.177 1.00 89.38 100 LEU A CA 1
ATOM 825 C C . LEU A 1 100 ? -8.321 -2.407 -6.914 1.00 89.38 100 LEU A C 1
ATOM 827 O O . LEU A 1 100 ? -8.602 -2.877 -5.816 1.00 89.38 100 LEU A O 1
ATOM 831 N N . LEU A 1 101 ? -7.819 -1.177 -7.060 1.00 89.31 101 LEU A N 1
ATOM 832 C CA . LEU A 1 101 ? -7.585 -0.293 -5.918 1.00 89.31 101 LEU A CA 1
ATOM 833 C C . LEU A 1 101 ? -8.888 0.026 -5.173 1.00 89.31 101 LEU A C 1
ATOM 835 O O . LEU A 1 101 ? -8.914 -0.059 -3.949 1.00 89.31 101 LEU A O 1
ATOM 839 N N . GLU A 1 102 ? -9.960 0.357 -5.895 1.00 90.38 102 GLU A N 1
ATOM 840 C CA . GLU A 1 102 ? -11.280 0.611 -5.303 1.00 90.38 102 GLU A CA 1
ATOM 841 C C . GLU A 1 102 ? -11.796 -0.611 -4.530 1.00 90.38 102 GLU A C 1
ATOM 843 O O . GLU A 1 102 ? -12.165 -0.487 -3.362 1.00 90.38 102 GLU A O 1
ATOM 848 N N . ALA A 1 103 ? -11.725 -1.808 -5.122 1.00 92.50 103 ALA A N 1
ATOM 849 C CA . ALA A 1 103 ? -12.140 -3.044 -4.458 1.00 92.50 103 ALA A CA 1
ATOM 850 C C . ALA A 1 103 ? -11.321 -3.341 -3.186 1.00 92.50 103 ALA A C 1
ATOM 852 O O . ALA A 1 103 ? -11.867 -3.785 -2.173 1.00 92.50 103 ALA A O 1
ATOM 853 N N . LEU A 1 104 ? -10.010 -3.076 -3.213 1.00 93.81 104 LEU A N 1
ATOM 854 C CA . LEU A 1 104 ? -9.142 -3.239 -2.046 1.00 93.81 104 LEU A CA 1
ATOM 855 C C . LEU A 1 104 ? -9.458 -2.220 -0.945 1.00 93.81 104 LEU A C 1
ATOM 857 O O . LEU A 1 104 ? -9.449 -2.592 0.225 1.00 93.81 104 LEU A O 1
ATOM 861 N N . LEU A 1 105 ? -9.767 -0.969 -1.297 1.00 92.88 105 LEU A N 1
ATOM 862 C CA . LEU A 1 105 ? -10.180 0.060 -0.336 1.00 92.88 105 LEU A CA 1
ATOM 863 C C . LEU A 1 105 ? -11.511 -0.291 0.332 1.00 92.88 105 LEU A C 1
ATOM 865 O O . LEU A 1 105 ? -11.653 -0.133 1.543 1.00 92.88 105 LEU A O 1
ATOM 869 N N . GLU A 1 106 ? -12.482 -0.796 -0.431 1.00 91.62 106 GLU A N 1
ATOM 870 C CA . GLU A 1 106 ? -13.750 -1.265 0.129 1.00 91.62 106 GLU A CA 1
ATOM 871 C C . GLU A 1 106 ? -13.552 -2.433 1.092 1.00 91.62 106 GLU A C 1
ATOM 873 O O . GLU A 1 106 ? -14.119 -2.430 2.186 1.00 91.62 106 GLU A O 1
ATOM 878 N N . ARG A 1 107 ? -12.728 -3.415 0.711 1.00 93.00 107 ARG A N 1
ATOM 879 C CA . ARG A 1 107 ? -12.413 -4.553 1.578 1.00 93.00 107 ARG A CA 1
ATOM 880 C C . ARG A 1 107 ? -11.681 -4.113 2.845 1.00 93.00 107 ARG A C 1
ATOM 882 O O . ARG A 1 107 ? -12.053 -4.559 3.924 1.00 93.00 107 ARG A O 1
ATOM 889 N N . LEU A 1 108 ? -10.703 -3.215 2.726 1.00 92.38 108 LEU A N 1
ATOM 890 C CA . LEU A 1 108 ? -9.977 -2.649 3.863 1.00 92.38 108 LEU A CA 1
ATOM 891 C C . LEU A 1 108 ? -10.925 -1.935 4.838 1.00 92.38 108 LEU A C 1
ATOM 893 O O . LEU A 1 108 ? -10.863 -2.197 6.032 1.00 92.38 108 LEU A O 1
ATOM 897 N N . SER A 1 109 ? -11.840 -1.096 4.336 1.00 88.56 109 SER A N 1
ATOM 898 C CA . SER A 1 109 ? -12.857 -0.414 5.161 1.00 88.56 109 SER A CA 1
ATOM 899 C C . SER A 1 109 ? -13.691 -1.419 5.956 1.00 88.56 109 SER A C 1
ATOM 901 O O . SER A 1 109 ? -13.833 -1.277 7.164 1.00 88.56 109 SER A O 1
ATOM 903 N N . ARG A 1 110 ? -14.187 -2.475 5.296 1.00 88.62 110 ARG A N 1
ATOM 904 C CA . ARG A 1 110 ? -15.009 -3.508 5.946 1.00 88.62 110 ARG A CA 1
ATOM 905 C C . ARG A 1 110 ? -14.246 -4.282 7.017 1.00 88.62 110 ARG A C 1
ATOM 907 O O . ARG A 1 110 ? -14.826 -4.613 8.040 1.00 88.62 110 ARG A O 1
ATOM 914 N N . GLU A 1 111 ? -12.973 -4.588 6.779 1.00 89.31 111 GLU A N 1
ATOM 915 C CA . GLU A 1 111 ? -12.144 -5.314 7.748 1.00 89.31 111 GLU A CA 1
ATOM 916 C C . GLU A 1 111 ? -11.768 -4.469 8.969 1.00 89.31 111 GLU A C 1
ATOM 918 O O . GLU A 1 111 ? -11.573 -5.033 10.036 1.00 89.31 111 GLU A O 1
ATOM 923 N N . LEU A 1 112 ? -11.669 -3.145 8.824 1.00 85.88 112 LEU A N 1
ATOM 924 C CA . LEU A 1 112 ? -11.387 -2.230 9.937 1.00 85.88 112 LEU A CA 1
ATOM 925 C C . LEU A 1 112 ? -12.646 -1.845 10.734 1.00 85.88 112 LEU A C 1
ATOM 927 O O . LEU A 1 112 ? -12.539 -1.356 11.855 1.00 85.88 112 LEU A O 1
ATOM 931 N N . GLU A 1 113 ? -13.832 -2.022 10.148 1.00 80.81 113 GLU A N 1
ATOM 932 C CA . GLU A 1 113 ? -15.128 -1.817 10.810 1.00 80.81 113 GLU A CA 1
ATOM 933 C C . GLU A 1 113 ? -15.598 -3.038 11.626 1.00 80.81 113 GLU A C 1
ATOM 935 O O . GLU A 1 113 ? -16.471 -2.881 12.485 1.00 80.81 113 GLU A O 1
ATOM 940 N N . ALA A 1 114 ? -15.055 -4.227 11.335 1.00 67.94 114 ALA A N 1
ATOM 941 C CA . ALA A 1 114 ? -15.408 -5.514 11.945 1.00 67.94 114 ALA A CA 1
ATOM 942 C C . ALA A 1 114 ? -14.726 -5.738 13.304 1.00 67.94 114 ALA A C 1
ATOM 944 O O . ALA A 1 114 ? -15.410 -6.285 14.201 1.00 67.94 114 ALA A O 1
#

Secondary structure (DSSP, 8-state):
--STTS-TT----SS---HHHHHHHHHHHHHHHSPPPPPPBTTB---S-HHHHHHHHHHHHHTT--HHHHHHHHHTTSSSPPPPHHHHHHHHHHH--HHHHHHHHHHHHHHHH-

Organism: NCBI:txid482827